Protein AF-A0A9X8VJG4-F1 (afdb_monomer)

Secondary structure (DSSP, 8-state):
--HHHHHHHHHHHHHHHHHHHHHHHHHHHHHTS-HHHHH-SSPPSS-SS---HHHHHHHHHS-HHHHHHHHHHHHHHHHHHHHHHHHHHHHHHHH---TTTT-

pLDDT: mean 91.77, std 6.53, range [59.84, 98.62]

Mean predicted aligned error: 6.77 Å

Solvent-accessible surface area (backbone atoms only — not comparable to full-atom values): 6088 Å² total; per-residue (Å²): 131,59,69,71,60,50,54,52,50,52,52,51,52,50,51,52,50,51,63,64,45,49,62,56,54,52,49,58,41,51,61,25,28,41,77,66,58,68,72,39,87,79,70,65,89,64,54,91,59,75,36,66,62,61,59,58,46,46,63,69,79,39,71,46,69,57,57,51,50,50,53,50,50,53,50,51,54,51,51,52,52,49,50,57,52,50,52,53,50,51,45,45,72,74,72,53,88,60,95,72,76,89,112

Organism: Serratia marcescens (NCBI:txid615)

Radius of gyration: 24.39 Å; Cα contacts (8 Å, |Δi|>4): 36; chains: 1; bounding box: 49×23×61 Å

Sequence (103 aa):
MNASKKTLVYLFMGLAALASVVPFIWMLVTSLKTQAESIQIPLTLLPAHPSLQAYGRVMHEIPFAGFYLNSLLATFFTVSLQMAIATLAAYGFSRLHFRGRDA

Structure (mmCIF, N/CA/C/O backbone):
data_AF-A0A9X8VJG4-F1
#
_entry.id   AF-A0A9X8VJG4-F1
#
loop_
_atom_site.group_PDB
_atom_site.id
_atom_site.type_symbol
_atom_site.label_atom_id
_atom_site.label_alt_id
_atom_site.label_comp_id
_atom_site.label_asym_id
_atom_site.label_entity_id
_atom_site.label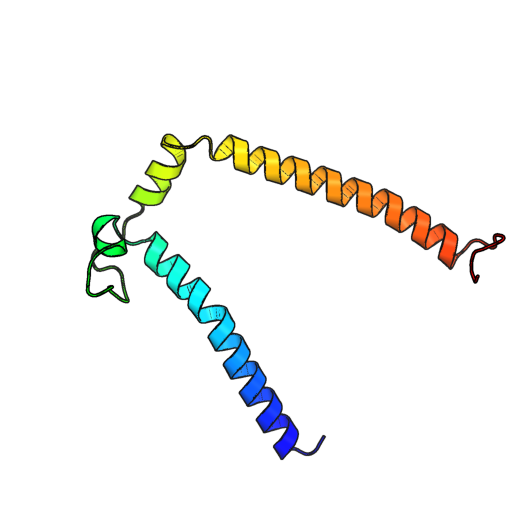_seq_id
_atom_site.pdbx_PDB_ins_code
_atom_site.Cartn_x
_atom_site.Cartn_y
_atom_site.Cartn_z
_atom_site.occupancy
_atom_site.B_iso_or_equiv
_atom_site.auth_seq_id
_atom_site.auth_comp_id
_atom_site.auth_asym_id
_atom_site.auth_atom_id
_atom_site.pdbx_PDB_model_num
ATOM 1 N N . MET A 1 1 ? -20.880 -13.032 -26.336 1.00 59.84 1 MET A N 1
ATOM 2 C CA . MET A 1 1 ? -21.123 -13.610 -24.991 1.00 59.84 1 MET A CA 1
ATOM 3 C C . MET A 1 1 ? -22.606 -13.489 -24.674 1.00 59.84 1 MET A C 1
ATOM 5 O O . MET A 1 1 ? -23.091 -12.366 -24.596 1.00 59.84 1 MET A O 1
ATOM 9 N N . ASN A 1 2 ? -23.326 -14.610 -24.579 1.00 77.38 2 ASN A N 1
ATOM 10 C CA . ASN A 1 2 ? -24.776 -14.625 -24.335 1.00 77.38 2 ASN A CA 1
ATOM 11 C C . ASN A 1 2 ? -25.100 -13.933 -23.000 1.00 77.38 2 ASN A C 1
ATOM 13 O O . ASN A 1 2 ? -24.299 -14.026 -22.067 1.00 77.38 2 ASN A O 1
ATOM 17 N N . ALA A 1 3 ? -26.250 -13.259 -22.902 1.00 77.62 3 ALA A N 1
ATOM 18 C CA . ALA A 1 3 ? -26.635 -12.454 -21.734 1.00 77.62 3 ALA A CA 1
ATOM 19 C C . ALA A 1 3 ? -26.484 -13.218 -20.401 1.00 77.62 3 ALA A C 1
ATOM 21 O O . ALA A 1 3 ? -25.891 -12.697 -19.463 1.00 77.62 3 ALA A O 1
ATOM 22 N N . SER A 1 4 ? -26.862 -14.502 -20.369 1.00 83.06 4 SER A N 1
ATOM 23 C CA . SER A 1 4 ? -26.713 -15.375 -19.193 1.00 83.06 4 SER A CA 1
ATOM 24 C C . SER A 1 4 ? -25.259 -15.585 -18.744 1.00 83.06 4 SER A C 1
ATOM 26 O O . SER A 1 4 ? -24.979 -15.636 -17.550 1.00 83.06 4 SER A O 1
ATOM 28 N N . LYS A 1 5 ? -24.309 -15.670 -19.689 1.00 86.50 5 LYS A N 1
ATOM 29 C CA . LYS A 1 5 ? -22.875 -15.797 -19.375 1.00 86.50 5 LYS A CA 1
ATOM 30 C C . LYS A 1 5 ? -22.315 -14.489 -18.813 1.00 86.50 5 LYS A C 1
ATOM 32 O O . LYS A 1 5 ? -21.493 -14.530 -17.909 1.00 86.50 5 LYS A O 1
ATOM 37 N N . LYS A 1 6 ? -22.782 -13.335 -19.311 1.00 89.19 6 LYS A N 1
ATOM 38 C CA . LYS A 1 6 ? -22.385 -12.019 -18.781 1.00 89.19 6 LYS A CA 1
ATOM 39 C C . LYS A 1 6 ? -22.836 -11.849 -17.331 1.00 89.19 6 LYS A C 1
ATOM 41 O O . LYS A 1 6 ? -22.021 -11.469 -16.501 1.00 89.19 6 LYS A O 1
ATOM 46 N N . THR A 1 7 ? -24.088 -12.185 -17.020 1.00 93.88 7 THR A N 1
ATOM 47 C CA . THR A 1 7 ? -24.616 -12.106 -15.649 1.00 93.88 7 THR A CA 1
ATOM 48 C C . THR A 1 7 ? -23.819 -12.980 -14.684 1.00 93.88 7 THR A C 1
ATOM 50 O O . THR A 1 7 ? -23.444 -12.508 -13.617 1.00 93.88 7 THR A O 1
ATOM 53 N N . LEU A 1 8 ? -23.490 -14.217 -15.076 1.00 95.25 8 LEU A N 1
ATOM 54 C CA . LEU A 1 8 ? -22.673 -15.114 -14.254 1.00 95.25 8 LEU A CA 1
ATOM 55 C C . LEU A 1 8 ? -21.269 -14.541 -13.994 1.00 95.25 8 LEU A C 1
ATOM 57 O O . LEU A 1 8 ? -20.795 -14.565 -12.862 1.00 95.25 8 LEU A O 1
ATOM 61 N N . VAL A 1 9 ? -20.623 -13.994 -15.031 1.00 95.56 9 VAL A N 1
ATOM 62 C CA . VAL A 1 9 ? -19.299 -13.362 -14.910 1.00 95.56 9 VAL A CA 1
ATOM 63 C C . VAL A 1 9 ? -19.354 -12.161 -13.968 1.00 95.56 9 VAL A C 1
ATOM 65 O O . VAL A 1 9 ? -18.524 -12.069 -13.071 1.00 95.56 9 VAL A O 1
ATOM 68 N N . TYR A 1 10 ? -20.343 -11.274 -14.109 1.00 96.06 10 TYR A N 1
ATOM 69 C CA . TYR A 1 10 ? -20.478 -10.121 -13.215 1.00 96.06 10 TYR A CA 1
ATOM 70 C C . TYR A 1 10 ? -20.778 -10.524 -11.772 1.00 96.06 10 TYR A C 1
ATOM 72 O O . TYR A 1 10 ? -20.220 -9.925 -10.857 1.00 96.06 10 TYR A O 1
ATOM 80 N N . LEU A 1 11 ? -21.602 -11.553 -11.556 1.00 97.12 11 LEU A N 1
ATOM 81 C CA . LEU A 1 11 ? -21.875 -12.070 -10.216 1.00 97.12 11 LEU A CA 1
ATOM 82 C C . LEU A 1 11 ? -20.594 -12.612 -9.566 1.00 97.12 11 LEU A C 1
ATOM 84 O O . LEU A 1 11 ? -20.286 -12.274 -8.427 1.00 97.12 11 LEU A O 1
ATOM 88 N N . PHE A 1 12 ? -19.816 -13.401 -10.314 1.00 97.50 12 PHE A N 1
ATOM 89 C CA . PHE A 1 12 ? -18.534 -13.924 -9.850 1.00 97.50 12 PHE A CA 1
ATOM 90 C C . PHE A 1 12 ? -17.529 -12.804 -9.552 1.00 97.50 12 PHE A C 1
ATOM 92 O O . PHE A 1 12 ? -16.930 -12.798 -8.481 1.00 97.50 12 PHE A O 1
ATOM 99 N N . MET A 1 13 ? -17.377 -11.827 -10.453 1.00 97.12 13 MET A N 1
ATOM 100 C CA . MET A 1 13 ? -16.498 -10.672 -10.234 1.00 97.12 13 MET A CA 1
ATOM 101 C C . MET A 1 13 ? -16.939 -9.844 -9.022 1.00 97.12 13 MET A C 1
ATOM 103 O O . MET A 1 13 ? -16.091 -9.403 -8.253 1.00 97.12 13 MET A O 1
ATOM 107 N N . GLY A 1 14 ? -18.249 -9.672 -8.817 1.00 97.25 14 GLY A N 1
ATOM 108 C CA . GLY A 1 14 ? -18.801 -8.986 -7.650 1.00 97.25 14 GLY A CA 1
ATOM 109 C C . GLY A 1 14 ? -18.488 -9.713 -6.343 1.00 97.25 14 GLY A C 1
ATOM 110 O O . GLY A 1 14 ? -18.013 -9.092 -5.396 1.00 97.25 14 GLY A O 1
ATOM 111 N N . LEU A 1 15 ? -18.680 -11.034 -6.301 1.00 97.62 15 LEU A N 1
ATOM 112 C CA . LEU A 1 15 ? -18.328 -11.853 -5.136 1.00 97.62 15 LEU A CA 1
ATOM 113 C C . LEU A 1 15 ? -16.821 -11.846 -4.861 1.00 97.62 15 LEU A C 1
ATOM 115 O O . LEU A 1 15 ? -16.418 -11.687 -3.712 1.00 97.62 15 LEU A O 1
ATOM 119 N N . ALA A 1 16 ? -15.994 -11.969 -5.902 1.00 96.94 16 ALA A N 1
ATOM 120 C CA . ALA A 1 16 ? -14.542 -11.895 -5.777 1.00 96.94 16 ALA A CA 1
ATOM 121 C C . ALA A 1 16 ? -14.099 -10.531 -5.228 1.00 96.94 16 ALA A C 1
ATOM 123 O O . ALA A 1 16 ? -13.307 -10.480 -4.291 1.00 96.94 16 ALA A O 1
ATOM 124 N N . ALA A 1 17 ? -14.667 -9.435 -5.742 1.00 96.69 17 ALA A N 1
ATOM 125 C CA . ALA A 1 17 ? -14.391 -8.090 -5.250 1.00 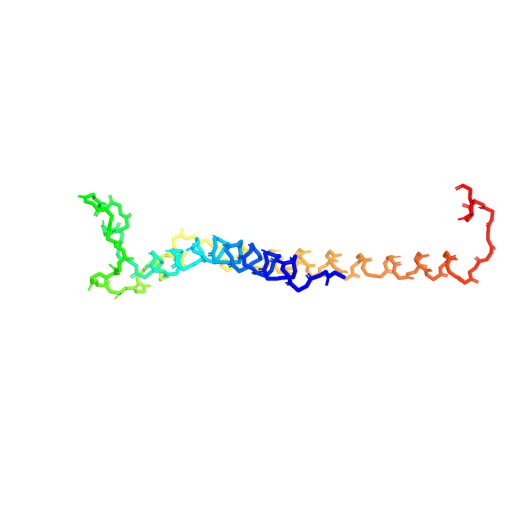96.69 17 ALA A CA 1
ATOM 126 C C . ALA A 1 17 ? -14.797 -7.922 -3.778 1.00 96.69 17 ALA A C 1
ATOM 128 O O . ALA A 1 17 ? -14.001 -7.429 -2.981 1.00 96.69 17 ALA A O 1
ATOM 129 N N . LEU A 1 18 ? -15.994 -8.378 -3.390 1.00 96.69 18 LEU A N 1
ATOM 130 C CA . LEU A 1 18 ? -16.439 -8.339 -1.993 1.00 96.69 18 LEU A CA 1
ATOM 131 C C . LEU A 1 18 ? -15.498 -9.139 -1.088 1.00 96.69 18 LEU A C 1
ATOM 133 O O . LEU A 1 18 ? -15.044 -8.618 -0.072 1.00 96.69 18 LEU A O 1
ATOM 137 N N . ALA A 1 19 ? -15.145 -10.362 -1.485 1.00 96.75 19 ALA A N 1
ATOM 138 C CA . ALA A 1 19 ? -14.211 -11.202 -0.742 1.00 96.75 19 ALA A CA 1
ATOM 139 C C . ALA A 1 19 ? -12.828 -10.545 -0.595 1.00 96.75 19 ALA A C 1
ATOM 141 O O . ALA A 1 19 ? -12.220 -10.639 0.468 1.00 96.75 19 ALA A O 1
ATOM 142 N N . SER A 1 20 ? -12.349 -9.837 -1.624 1.00 96.12 20 SER A N 1
ATOM 143 C CA . SER A 1 20 ? -11.093 -9.082 -1.561 1.00 96.12 20 SER A CA 1
ATOM 144 C C . SER A 1 20 ? -11.161 -7.870 -0.630 1.00 96.12 20 SER A C 1
ATOM 146 O O . SER A 1 20 ? -10.153 -7.545 -0.014 1.00 96.12 20 SER A O 1
ATOM 148 N N . VAL A 1 21 ? -12.315 -7.204 -0.500 1.00 96.75 21 VAL A N 1
ATOM 149 C CA . VAL A 1 21 ? -12.474 -5.983 0.317 1.00 96.75 21 VAL A CA 1
ATOM 150 C C . VAL A 1 21 ? -12.668 -6.289 1.806 1.00 96.75 21 VAL A C 1
ATOM 152 O O . VAL A 1 21 ? -12.195 -5.533 2.655 1.00 96.75 21 VAL A O 1
ATOM 155 N N . VAL A 1 22 ? -13.315 -7.408 2.143 1.00 95.19 22 VAL A N 1
ATOM 156 C CA . VAL A 1 22 ? -13.575 -7.839 3.531 1.00 95.19 22 VAL A CA 1
ATOM 157 C C . VAL A 1 22 ? -12.342 -7.758 4.454 1.00 95.19 22 VAL A C 1
ATOM 159 O O . VAL A 1 22 ? -12.469 -7.144 5.516 1.00 95.19 22 VAL A O 1
ATOM 162 N N . PRO A 1 23 ? -11.150 -8.292 4.107 1.00 94.44 23 PRO A N 1
ATOM 163 C CA . PRO A 1 23 ? -9.983 -8.198 4.991 1.00 94.44 23 PRO A CA 1
ATOM 164 C C . PRO A 1 23 ? -9.516 -6.754 5.227 1.00 94.44 23 PRO A C 1
ATOM 166 O O . PRO A 1 23 ? -9.039 -6.445 6.317 1.00 94.44 23 PRO A O 1
ATOM 169 N N . PHE A 1 24 ? -9.697 -5.845 4.263 1.00 95.12 24 PHE A N 1
ATOM 170 C CA . PHE A 1 24 ? -9.359 -4.429 4.447 1.00 95.12 24 PHE A CA 1
ATOM 171 C C . PHE A 1 24 ? -10.333 -3.729 5.394 1.00 95.12 24 PHE A C 1
ATOM 173 O O . PHE A 1 24 ? -9.902 -2.959 6.250 1.00 95.12 24 PHE A O 1
ATOM 180 N N . ILE A 1 25 ? -11.632 -4.036 5.294 1.00 94.06 25 ILE A N 1
ATOM 181 C CA . ILE A 1 25 ? -12.632 -3.544 6.254 1.00 94.06 25 ILE A CA 1
ATOM 182 C C . ILE A 1 25 ? -12.279 -4.040 7.659 1.00 94.06 25 ILE A C 1
ATOM 184 O O . ILE A 1 25 ? -12.255 -3.253 8.604 1.00 94.06 25 ILE A O 1
ATOM 188 N N . TRP A 1 26 ? -11.942 -5.325 7.792 1.00 92.75 26 TRP A N 1
ATOM 189 C CA . TRP A 1 26 ? -11.521 -5.900 9.067 1.00 92.75 26 TRP A CA 1
ATOM 190 C C . TRP A 1 26 ? -10.273 -5.213 9.635 1.00 92.75 26 TRP A C 1
ATOM 192 O O . TRP A 1 26 ? -10.225 -4.923 10.832 1.00 92.75 26 TRP A O 1
ATOM 202 N N . MET A 1 27 ? -9.285 -4.915 8.786 1.00 93.31 27 MET A N 1
ATOM 203 C CA . MET A 1 27 ? -8.062 -4.212 9.176 1.00 93.31 27 MET A CA 1
ATOM 204 C C . MET A 1 27 ? -8.360 -2.804 9.710 1.00 93.31 27 MET A C 1
ATOM 206 O O . MET A 1 27 ? -7.853 -2.450 10.771 1.00 93.31 27 MET A O 1
ATOM 210 N N . LEU A 1 28 ? -9.218 -2.037 9.029 1.00 93.31 28 LEU A N 1
ATOM 211 C CA . LEU A 1 28 ? -9.617 -0.687 9.453 1.00 93.31 28 LEU A CA 1
ATOM 212 C C . LEU A 1 28 ? -10.410 -0.691 10.760 1.00 93.31 28 LEU A C 1
ATOM 214 O O . LEU A 1 28 ? -10.192 0.139 11.636 1.00 93.31 28 LEU A O 1
ATOM 218 N N . VAL A 1 29 ? -11.335 -1.637 10.912 1.00 92.94 29 VAL A N 1
ATOM 219 C CA . VAL A 1 29 ? -12.102 -1.767 12.152 1.00 92.94 29 VAL A CA 1
ATOM 220 C C . VAL A 1 29 ? -11.184 -2.162 13.308 1.00 92.94 29 VAL A C 1
ATOM 222 O O . VAL A 1 29 ? -11.276 -1.599 14.396 1.00 92.94 29 VAL A O 1
ATOM 225 N N . THR A 1 30 ? -10.272 -3.104 13.076 1.00 91.81 30 THR A N 1
ATOM 226 C CA . THR A 1 30 ? -9.348 -3.591 14.105 1.00 91.81 30 THR A CA 1
ATOM 227 C C . THR A 1 30 ? -8.310 -2.542 14.491 1.00 91.81 30 THR A C 1
ATOM 229 O O . THR A 1 30 ? -7.959 -2.462 15.664 1.00 91.81 30 THR A O 1
ATOM 232 N N . SER A 1 31 ? -7.869 -1.685 13.564 1.00 93.19 31 SER A N 1
ATOM 233 C CA . SER A 1 31 ? -6.925 -0.604 13.878 1.00 93.19 31 SER A CA 1
ATOM 234 C C . SER A 1 31 ? -7.509 0.471 14.802 1.00 93.19 31 SER A C 1
ATOM 236 O O . SER A 1 31 ? -6.747 1.210 15.419 1.00 93.19 31 SER A O 1
ATOM 238 N N . LEU A 1 32 ? -8.840 0.545 14.915 1.00 93.12 32 LEU A N 1
ATOM 239 C CA . LEU A 1 32 ? -9.555 1.439 15.831 1.00 93.12 32 LEU A CA 1
ATOM 240 C C . LEU A 1 32 ? -9.927 0.779 17.167 1.00 93.12 32 LEU A C 1
ATOM 242 O O . LEU A 1 32 ? -10.438 1.464 18.053 1.00 93.12 32 LEU A O 1
ATOM 246 N N . LYS A 1 33 ? -9.713 -0.530 17.330 1.00 91.81 33 LYS A N 1
ATOM 247 C CA . LYS A 1 33 ? -9.981 -1.230 18.593 1.00 91.81 33 LYS A CA 1
ATOM 248 C C . LYS A 1 33 ? -8.895 -0.929 19.620 1.00 91.81 33 LYS A C 1
ATOM 250 O O . LYS A 1 33 ? -7.727 -0.721 19.288 1.00 91.81 33 LYS A O 1
ATOM 255 N N . THR A 1 34 ? -9.260 -0.991 20.895 1.00 90.75 34 THR A N 1
ATOM 256 C CA . THR A 1 34 ? -8.262 -1.057 21.967 1.00 90.75 34 THR A CA 1
ATOM 257 C C . THR A 1 34 ? -7.492 -2.383 21.919 1.00 90.75 34 THR A C 1
ATOM 259 O O . THR A 1 34 ? -7.960 -3.382 21.367 1.00 90.75 34 THR A O 1
ATOM 262 N N . GLN A 1 35 ? -6.302 -2.427 22.530 1.00 86.75 35 GLN A N 1
ATOM 263 C CA . GLN A 1 35 ? -5.490 -3.652 22.565 1.00 86.75 35 GLN A CA 1
ATOM 264 C C . GLN A 1 35 ? -6.248 -4.832 23.193 1.00 86.75 35 GLN A C 1
ATOM 266 O O . GLN A 1 35 ? -6.134 -5.950 22.693 1.00 86.75 35 GLN A O 1
ATOM 271 N N . ALA A 1 36 ? -7.024 -4.576 24.252 1.00 87.38 36 ALA A N 1
ATOM 272 C CA . ALA A 1 36 ? -7.842 -5.583 24.922 1.00 87.38 36 ALA A CA 1
ATOM 273 C C . ALA A 1 36 ? -8.967 -6.095 24.009 1.00 87.38 36 ALA A C 1
ATOM 275 O O . ALA A 1 36 ? -9.148 -7.302 23.880 1.00 87.38 36 ALA A O 1
ATOM 276 N N . GLU A 1 37 ? -9.666 -5.200 23.300 1.00 86.94 37 GLU A N 1
ATOM 277 C CA . GLU A 1 37 ? -10.735 -5.586 22.370 1.00 86.94 37 GLU A CA 1
ATOM 278 C C . GLU A 1 37 ? -10.234 -6.342 21.132 1.00 86.94 37 GLU A C 1
ATOM 280 O O . GLU A 1 37 ? -10.991 -7.095 20.520 1.00 86.94 37 GLU A O 1
ATOM 285 N N . SER A 1 38 ? -8.977 -6.133 20.736 1.00 86.31 38 SER A N 1
ATOM 286 C CA . SER A 1 38 ? -8.369 -6.807 19.582 1.00 86.31 38 SER A CA 1
ATOM 287 C C . SER A 1 38 ? -8.059 -8.287 19.854 1.00 86.31 38 SER A C 1
ATOM 289 O O . SER A 1 38 ? -8.072 -9.096 18.929 1.00 86.31 38 SER A O 1
ATOM 291 N N . ILE A 1 39 ? -7.824 -8.653 21.121 1.00 89.75 39 ILE A N 1
ATOM 292 C CA . ILE A 1 39 ? -7.423 -10.013 21.534 1.00 89.75 39 ILE A CA 1
ATOM 293 C C . ILE A 1 39 ? -8.484 -10.752 22.363 1.00 89.75 39 ILE A C 1
ATOM 295 O O . ILE A 1 39 ? -8.266 -11.899 22.751 1.00 89.75 39 ILE A O 1
ATOM 299 N N . GLN A 1 40 ? -9.613 -10.109 22.671 1.00 89.25 40 GLN A N 1
ATOM 300 C CA . GLN A 1 40 ? -10.684 -10.720 23.461 1.00 89.25 40 GLN A CA 1
ATOM 301 C C . GLN A 1 40 ? -11.408 -11.842 22.702 1.00 89.25 40 GLN A C 1
ATOM 303 O O . GLN A 1 40 ? -11.497 -11.838 21.472 1.00 89.25 40 GLN A O 1
ATOM 308 N N . ILE A 1 41 ? -11.987 -12.779 23.456 1.00 85.00 41 ILE A N 1
ATOM 309 C CA . ILE A 1 41 ? -12.825 -13.866 22.940 1.00 85.00 41 ILE A CA 1
ATOM 310 C C . ILE A 1 41 ? -14.208 -13.732 23.599 1.00 85.00 41 ILE A C 1
ATOM 312 O O . ILE A 1 41 ? -14.275 -13.777 24.827 1.00 85.00 41 ILE A O 1
ATOM 316 N N . PRO A 1 42 ? -15.312 -13.592 22.839 1.00 83.69 42 PRO A N 1
ATOM 317 C CA . PRO A 1 42 ? -15.409 -13.587 21.374 1.00 83.69 42 PRO A CA 1
ATOM 318 C C . PRO A 1 42 ? -14.892 -12.287 20.731 1.00 83.69 42 PRO A C 1
ATOM 320 O O . PRO A 1 42 ? -15.011 -11.208 21.308 1.00 83.69 42 PRO A O 1
ATOM 323 N N . LEU A 1 43 ? -14.365 -12.380 19.504 1.00 81.19 43 LEU A N 1
ATOM 324 C CA . LEU A 1 43 ? -13.932 -11.206 18.738 1.00 81.19 43 LEU A CA 1
ATOM 325 C C . LEU A 1 43 ? -15.131 -10.304 18.423 1.00 81.19 43 LEU A C 1
ATOM 327 O O . LEU A 1 43 ? -16.118 -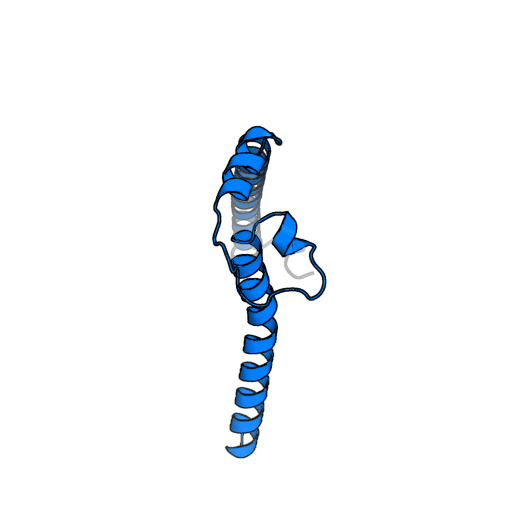10.745 17.832 1.00 81.19 43 LEU A O 1
ATOM 331 N N . THR A 1 44 ? -15.034 -9.021 18.764 1.00 83.06 44 THR A N 1
ATOM 332 C CA . THR A 1 44 ? -16.064 -8.036 18.415 1.00 83.06 44 THR A CA 1
ATOM 333 C C . THR A 1 44 ? -15.966 -7.657 16.939 1.00 83.06 44 THR A C 1
ATOM 335 O O . THR A 1 44 ? -14.877 -7.417 16.418 1.00 83.06 44 THR A O 1
ATOM 338 N N . LEU A 1 45 ? -17.098 -7.594 16.232 1.00 83.81 45 LEU A N 1
ATOM 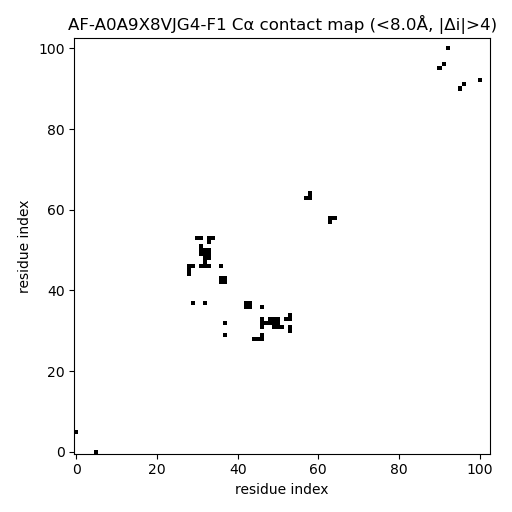339 C CA . LEU A 1 45 ? -17.113 -7.186 14.819 1.00 83.81 45 LEU A CA 1
ATOM 340 C C . LEU A 1 45 ? -16.881 -5.682 14.646 1.00 83.81 45 LEU A C 1
ATOM 342 O O . LEU A 1 45 ? -16.250 -5.278 13.679 1.00 83.81 45 LEU A O 1
ATOM 346 N N . LEU A 1 46 ? -17.368 -4.871 15.588 1.00 87.38 46 LEU A N 1
ATOM 347 C CA . LEU A 1 46 ? -17.231 -3.415 15.622 1.00 87.38 46 LEU A CA 1
ATOM 348 C C . LEU A 1 46 ? -16.565 -2.990 16.941 1.00 87.38 46 LEU A C 1
ATOM 350 O O . LEU A 1 46 ? -16.717 -3.694 17.943 1.00 87.38 46 LEU A O 1
ATOM 354 N N . PRO A 1 47 ? -15.813 -1.876 16.960 1.00 85.44 47 PRO A N 1
ATOM 355 C CA . PRO A 1 47 ? -15.175 -1.397 18.179 1.00 85.44 47 PRO A CA 1
ATOM 356 C C . PRO A 1 47 ? -16.250 -0.844 19.121 1.00 85.44 47 PRO A C 1
ATOM 358 O O . PRO A 1 47 ? -17.055 -0.011 18.703 1.00 85.44 47 PRO A O 1
ATOM 361 N N . ALA A 1 48 ? -16.274 -1.288 20.381 1.00 87.19 48 ALA A N 1
ATOM 362 C CA . ALA A 1 48 ? -17.165 -0.695 21.379 1.00 87.19 48 ALA A CA 1
ATOM 363 C C . ALA A 1 48 ? -16.616 0.666 21.830 1.00 87.19 48 ALA A C 1
ATOM 365 O O . ALA A 1 48 ? -17.377 1.610 22.045 1.00 87.19 48 ALA A O 1
ATOM 366 N N . HIS A 1 49 ? -15.285 0.781 21.887 1.00 87.19 49 HIS A N 1
ATOM 367 C CA . HIS A 1 49 ? -14.579 2.016 22.215 1.00 87.19 49 HIS A CA 1
ATOM 368 C C . HIS A 1 49 ? -13.531 2.360 21.143 1.00 87.19 49 HIS A C 1
ATOM 370 O O . HIS A 1 49 ? -12.363 1.988 21.282 1.00 87.19 49 HIS A O 1
ATOM 376 N N . PRO A 1 50 ? -13.916 3.083 20.071 1.00 89.62 50 PRO A N 1
ATOM 377 C CA . PRO A 1 50 ? -12.971 3.546 19.059 1.00 89.62 50 PRO A CA 1
ATOM 378 C C . PRO A 1 50 ? -11.824 4.345 19.692 1.00 89.62 50 PRO A C 1
ATOM 380 O O . PRO A 1 50 ? -12.056 5.300 20.435 1.00 89.62 50 PRO A O 1
ATOM 383 N N . SER A 1 51 ? -10.583 3.966 19.392 1.00 91.75 51 SER A N 1
ATOM 384 C CA . SER A 1 51 ? -9.381 4.559 19.975 1.00 91.75 51 SER A CA 1
ATOM 385 C C . SER A 1 51 ? -8.282 4.743 18.935 1.00 91.75 51 SER A C 1
ATOM 387 O O . SER A 1 51 ? -8.056 3.889 18.082 1.00 91.75 51 SER A O 1
ATOM 389 N N . LEU A 1 52 ? -7.550 5.854 19.045 1.00 92.81 52 LEU A N 1
ATOM 390 C CA . LEU A 1 52 ? -6.359 6.136 18.236 1.00 92.81 52 LEU A CA 1
ATOM 391 C C . LEU A 1 52 ? -5.047 5.882 18.994 1.00 92.81 52 LEU A C 1
ATOM 393 O O . LEU A 1 52 ? -3.964 6.159 18.478 1.00 92.81 52 LEU A O 1
ATOM 397 N N . GLN A 1 53 ? -5.117 5.339 20.213 1.00 92.25 53 GLN A N 1
ATOM 398 C CA . GLN A 1 53 ? -3.934 5.109 21.048 1.00 92.25 53 GLN A CA 1
ATOM 399 C C . GLN A 1 53 ? -2.917 4.173 20.386 1.00 92.25 53 GLN A C 1
ATOM 401 O O . GLN A 1 53 ? -1.717 4.379 20.545 1.00 92.25 53 GLN A O 1
ATOM 406 N N . ALA A 1 54 ? -3.379 3.187 19.609 1.00 91.12 54 ALA A N 1
ATOM 407 C CA . ALA A 1 54 ? -2.503 2.281 18.870 1.00 91.12 54 ALA A CA 1
ATOM 408 C C . ALA A 1 54 ? -1.582 3.035 17.893 1.00 91.12 54 ALA A C 1
ATOM 410 O O . ALA A 1 54 ? -0.390 2.748 17.832 1.00 91.12 54 ALA A O 1
ATOM 411 N N . TYR A 1 55 ? -2.097 4.054 17.195 1.00 92.00 55 TYR A N 1
ATOM 412 C CA . TYR A 1 55 ? -1.295 4.883 16.290 1.00 92.00 55 TYR A CA 1
ATOM 413 C C . TYR A 1 55 ? -0.234 5.678 17.050 1.00 92.00 55 TYR A C 1
ATOM 415 O O . TYR A 1 55 ? 0.933 5.664 16.667 1.00 92.00 55 TYR A O 1
ATOM 423 N N . GLY A 1 56 ? -0.616 6.324 18.158 1.00 91.38 56 GLY A N 1
ATOM 424 C CA . GLY A 1 56 ? 0.328 7.052 19.010 1.00 91.38 56 GLY A CA 1
ATOM 425 C C . GLY A 1 56 ? 1.428 6.142 19.558 1.00 91.38 56 GLY A C 1
ATOM 426 O O . GLY A 1 56 ? 2.602 6.507 19.518 1.00 91.38 56 GLY A O 1
ATOM 427 N N . ARG A 1 57 ? 1.060 4.932 19.991 1.00 91.44 57 ARG A N 1
ATOM 428 C CA . ARG A 1 57 ? 1.989 3.912 20.484 1.00 91.44 57 ARG A CA 1
ATOM 429 C C . ARG A 1 57 ? 3.002 3.500 19.419 1.00 91.44 57 ARG A C 1
ATOM 431 O O . ARG A 1 57 ? 4.196 3.557 19.680 1.00 91.44 57 ARG A O 1
ATOM 438 N N . VAL A 1 58 ? 2.548 3.167 18.210 1.00 90.94 58 VAL A N 1
ATOM 439 C CA . VAL A 1 58 ? 3.429 2.777 17.094 1.00 90.94 58 VAL A CA 1
ATOM 440 C C . VAL A 1 58 ? 4.439 3.877 16.758 1.00 90.94 58 VAL A C 1
ATOM 442 O O . VAL A 1 58 ? 5.600 3.579 16.508 1.00 90.94 58 VAL A O 1
ATOM 445 N N . MET A 1 59 ? 4.034 5.147 16.797 1.00 89.44 59 MET A N 1
ATOM 446 C CA . MET A 1 59 ? 4.952 6.260 16.519 1.00 89.44 59 MET A CA 1
ATOM 447 C C . MET A 1 59 ? 6.053 6.429 17.579 1.00 89.44 59 MET A C 1
ATOM 449 O O . MET A 1 59 ? 7.092 7.001 17.262 1.00 89.44 59 MET A O 1
ATOM 453 N N . HIS A 1 60 ? 5.834 5.958 18.813 1.00 91.38 60 HIS A N 1
ATOM 454 C CA . HIS A 1 60 ? 6.788 6.091 19.922 1.00 91.38 60 HIS A CA 1
ATOM 455 C C . HIS A 1 60 ? 7.600 4.816 20.189 1.00 91.38 60 HIS A C 1
ATOM 457 O O . HIS A 1 60 ? 8.767 4.909 20.554 1.00 91.38 60 HIS A O 1
ATOM 463 N N . GLU A 1 61 ? 7.000 3.631 20.040 1.00 91.88 61 GLU A N 1
ATOM 464 C CA . GLU A 1 61 ? 7.630 2.350 20.395 1.00 91.88 61 GLU A CA 1
ATOM 465 C C . GLU A 1 61 ? 8.543 1.797 19.297 1.00 91.88 61 GLU A C 1
ATOM 467 O O . GLU A 1 61 ? 9.456 1.025 19.587 1.00 91.88 61 GLU A O 1
ATOM 472 N N . ILE A 1 62 ? 8.325 2.191 18.040 1.00 91.69 62 ILE A N 1
ATOM 473 C CA . ILE A 1 62 ? 9.180 1.796 16.920 1.00 91.69 62 ILE A CA 1
ATOM 474 C C . ILE A 1 62 ? 9.659 3.026 16.142 1.00 91.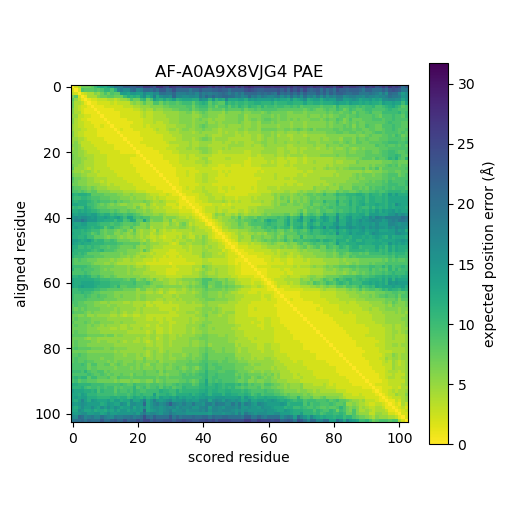69 62 ILE A C 1
ATOM 476 O O . ILE A 1 62 ? 8.954 4.036 16.093 1.00 91.69 62 ILE A O 1
ATOM 480 N N . PRO A 1 63 ? 10.827 2.961 15.471 1.00 93.00 63 PRO A N 1
ATOM 481 C CA . PRO A 1 63 ? 11.324 4.040 14.617 1.00 93.00 63 PRO A CA 1
ATOM 482 C C . PRO A 1 63 ? 10.540 4.107 13.291 1.00 93.00 63 PRO A C 1
ATOM 484 O O . PRO A 1 63 ? 11.101 3.970 12.202 1.00 93.00 63 PRO A O 1
ATOM 487 N N . PHE A 1 64 ? 9.223 4.317 13.376 1.00 93.81 64 PHE A N 1
ATOM 488 C CA . PHE A 1 64 ? 8.288 4.263 12.251 1.00 93.81 64 PHE A CA 1
ATOM 489 C C . PHE A 1 64 ? 8.691 5.215 11.121 1.00 93.81 64 PHE A C 1
ATOM 491 O O . PHE A 1 64 ? 8.740 4.809 9.961 1.00 93.81 64 PHE A O 1
ATOM 498 N N . ALA A 1 65 ? 9.051 6.459 11.455 1.00 92.75 65 ALA A N 1
ATOM 499 C CA . ALA A 1 65 ? 9.492 7.450 10.474 1.00 92.75 65 ALA A CA 1
ATOM 500 C C . ALA A 1 65 ? 10.741 6.991 9.698 1.00 92.75 65 ALA A C 1
ATOM 502 O O . ALA A 1 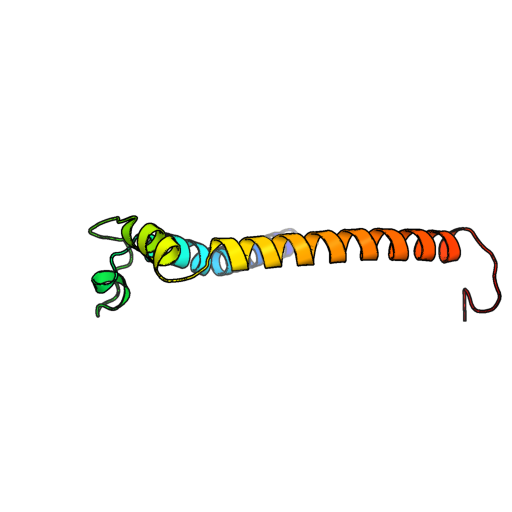65 ? 10.837 7.230 8.496 1.00 92.75 65 ALA A O 1
ATOM 503 N N . GLY A 1 66 ? 11.662 6.283 10.360 1.00 94.94 66 GLY A N 1
ATOM 504 C CA . GLY A 1 66 ? 12.850 5.715 9.723 1.00 94.94 66 GLY A CA 1
ATOM 505 C C . GLY A 1 66 ? 12.499 4.612 8.725 1.00 94.94 66 GLY A C 1
ATOM 506 O O . GLY A 1 66 ? 12.970 4.638 7.589 1.00 94.94 66 GLY A O 1
ATOM 507 N N . PHE A 1 67 ? 11.618 3.680 9.103 1.00 95.19 67 PHE A N 1
ATOM 508 C CA . PHE A 1 67 ? 11.142 2.632 8.191 1.00 95.19 67 PHE A CA 1
ATOM 509 C C . PHE A 1 67 ? 10.361 3.199 7.003 1.00 95.19 67 PHE A C 1
ATOM 511 O O . PHE A 1 67 ? 10.550 2.755 5.865 1.00 95.19 67 PHE A O 1
ATOM 518 N N . TYR A 1 68 ? 9.521 4.202 7.255 1.00 95.94 68 TYR A N 1
ATOM 519 C CA . TYR A 1 68 ? 8.746 4.870 6.218 1.00 95.94 68 TYR A CA 1
ATOM 520 C C . TYR A 1 68 ? 9.656 5.603 5.227 1.00 95.94 68 TYR A C 1
ATOM 522 O O . TYR A 1 68 ? 9.529 5.416 4.018 1.00 95.94 68 TYR A O 1
ATOM 530 N N . LEU A 1 69 ? 10.631 6.372 5.727 1.00 97.62 69 LEU A N 1
ATOM 531 C CA . LEU A 1 69 ? 11.582 7.095 4.885 1.00 97.62 69 LEU A CA 1
ATOM 532 C C . LEU A 1 69 ? 12.473 6.146 4.080 1.00 97.62 69 LEU A C 1
ATOM 534 O O . LEU A 1 69 ? 12.670 6.371 2.890 1.00 97.62 69 LEU A O 1
ATOM 538 N N . ASN A 1 70 ? 12.965 5.066 4.693 1.00 97.88 70 ASN A N 1
ATOM 539 C CA . ASN A 1 70 ? 13.750 4.058 3.983 1.00 97.88 70 ASN A CA 1
ATOM 540 C C . ASN A 1 70 ? 12.950 3.451 2.819 1.00 97.88 70 ASN A C 1
ATOM 542 O O . ASN A 1 70 ? 13.432 3.399 1.692 1.00 97.88 70 ASN A O 1
ATOM 546 N N . SER A 1 71 ? 11.693 3.075 3.065 1.00 97.94 71 SER A N 1
ATOM 547 C CA . SER A 1 71 ? 10.816 2.513 2.029 1.00 97.94 71 SER A CA 1
ATOM 548 C C . SER A 1 71 ? 10.532 3.514 0.906 1.00 97.94 71 SER A C 1
ATOM 550 O O . SER A 1 71 ? 10.540 3.146 -0.271 1.00 97.94 71 SER A O 1
ATOM 552 N N . LEU A 1 72 ? 10.318 4.786 1.255 1.00 98.38 72 LEU A N 1
ATOM 553 C CA . LEU A 1 72 ? 10.078 5.860 0.29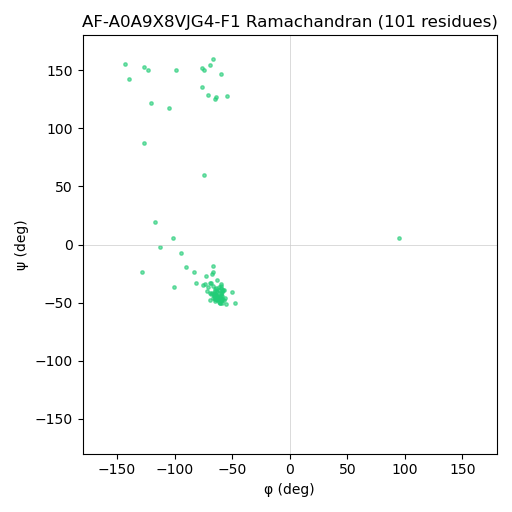6 1.00 98.38 72 LEU A CA 1
ATOM 554 C C . LEU A 1 72 ? 11.305 6.103 -0.586 1.00 98.38 72 LEU A C 1
ATOM 556 O O . LEU A 1 72 ? 11.174 6.132 -1.808 1.00 98.38 72 LEU A O 1
ATOM 560 N N . LEU A 1 73 ? 12.492 6.222 0.013 1.00 98.50 73 LEU A N 1
ATOM 561 C CA . LEU A 1 73 ? 13.743 6.405 -0.724 1.00 98.50 73 LEU A CA 1
ATOM 562 C C . LEU A 1 73 ? 14.044 5.190 -1.605 1.00 98.50 73 LEU A C 1
ATOM 564 O O . LEU A 1 73 ? 14.301 5.351 -2.797 1.00 98.50 73 LEU A O 1
ATOM 568 N N . ALA A 1 74 ? 13.948 3.978 -1.054 1.00 98.44 74 ALA A N 1
ATOM 569 C CA . ALA A 1 74 ? 14.177 2.745 -1.798 1.00 98.44 74 ALA A CA 1
ATOM 570 C C . ALA A 1 74 ? 13.244 2.641 -3.014 1.00 98.44 74 ALA A C 1
ATOM 572 O O . ALA A 1 74 ? 13.708 2.394 -4.128 1.00 98.44 74 ALA A O 1
ATOM 573 N N . THR A 1 75 ? 11.946 2.898 -2.829 1.00 98.44 75 THR A N 1
ATOM 574 C CA . THR A 1 75 ? 10.964 2.874 -3.924 1.00 98.44 75 THR A CA 1
ATOM 575 C C . THR A 1 75 ? 11.257 3.961 -4.954 1.00 98.44 75 THR A C 1
ATOM 577 O O . THR A 1 75 ? 11.282 3.676 -6.149 1.00 98.44 75 THR A O 1
ATOM 580 N N . PHE A 1 76 ? 11.535 5.191 -4.513 1.00 98.56 76 PHE A N 1
ATOM 581 C CA . PHE A 1 76 ? 11.817 6.317 -5.401 1.00 98.56 76 PHE A CA 1
ATOM 582 C C . PHE A 1 76 ? 13.020 6.050 -6.311 1.00 98.56 76 PHE A C 1
ATOM 584 O O . PHE A 1 76 ? 12.914 6.194 -7.532 1.00 98.56 76 PHE A O 1
ATOM 591 N N . PHE A 1 77 ? 14.149 5.620 -5.741 1.00 98.62 77 PHE A N 1
ATOM 592 C CA . PHE A 1 77 ? 15.351 5.330 -6.522 1.00 98.62 77 PHE A CA 1
ATOM 593 C C . PHE A 1 77 ? 15.167 4.113 -7.425 1.00 98.62 77 PHE A C 1
ATOM 595 O O . PHE A 1 77 ? 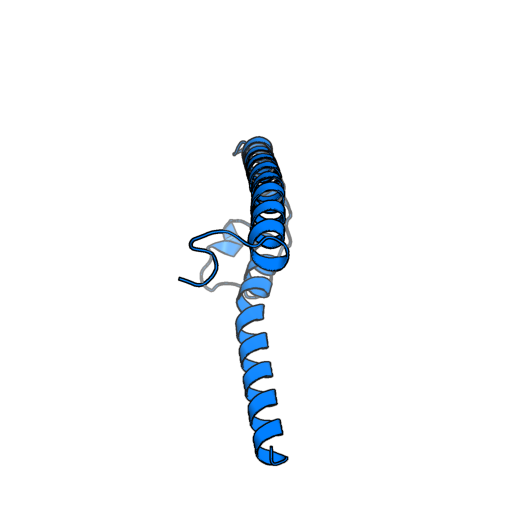15.556 4.169 -8.592 1.00 98.62 77 PHE A O 1
ATOM 602 N N . THR A 1 78 ? 14.526 3.050 -6.927 1.00 98.44 78 THR A N 1
ATOM 603 C CA . THR A 1 78 ? 14.266 1.840 -7.720 1.00 98.44 78 THR A CA 1
ATOM 604 C C . THR A 1 78 ? 13.412 2.162 -8.940 1.00 98.44 78 THR A C 1
ATOM 606 O O . THR A 1 78 ? 13.801 1.842 -10.059 1.00 98.44 78 THR A O 1
ATOM 609 N N . VAL A 1 79 ? 12.286 2.856 -8.751 1.00 98.50 79 VAL A N 1
ATOM 610 C CA . VAL A 1 79 ? 11.379 3.214 -9.849 1.00 98.50 79 VAL A CA 1
ATOM 611 C C . VAL A 1 79 ? 12.058 4.166 -10.828 1.00 98.50 79 VAL A C 1
ATOM 613 O O . VAL A 1 79 ? 11.993 3.938 -12.033 1.00 98.50 79 VAL A O 1
ATOM 616 N N . SER A 1 80 ? 12.750 5.198 -10.338 1.00 98.50 80 SER A N 1
ATOM 617 C CA . SER A 1 80 ? 13.403 6.188 -11.205 1.00 98.50 80 SER A CA 1
ATOM 618 C C . SER A 1 80 ? 14.481 5.550 -12.081 1.00 98.50 80 SER A C 1
ATOM 620 O O . SER A 1 80 ? 14.505 5.760 -13.295 1.00 98.50 80 SER A O 1
ATOM 622 N N . LEU A 1 81 ? 15.345 4.725 -11.483 1.00 98.38 81 LEU A N 1
ATOM 623 C CA . LEU A 1 81 ? 16.413 4.046 -12.208 1.00 98.38 81 LEU A CA 1
ATOM 624 C C . LEU A 1 81 ? 15.852 2.992 -13.166 1.00 98.38 81 LEU A C 1
ATOM 626 O O . LEU A 1 81 ? 16.280 2.919 -14.317 1.00 98.38 81 LEU A O 1
ATOM 630 N N . GLN A 1 82 ? 14.856 2.220 -12.724 1.00 98.38 82 GLN A N 1
ATOM 631 C CA . GLN A 1 82 ? 14.181 1.244 -13.571 1.00 98.38 82 GLN A CA 1
ATOM 632 C C . GLN A 1 82 ? 13.528 1.918 -14.775 1.00 98.38 82 GLN A C 1
ATOM 634 O O . GLN A 1 82 ? 13.688 1.429 -15.888 1.00 98.38 82 GLN A O 1
ATOM 639 N N . MET A 1 83 ? 12.836 3.045 -14.595 1.00 98.31 83 MET A N 1
ATOM 640 C CA . MET A 1 83 ? 12.247 3.782 -15.712 1.00 98.31 83 MET A CA 1
ATOM 641 C C . MET A 1 83 ? 13.315 4.325 -16.661 1.00 98.31 83 MET A C 1
ATOM 643 O O . MET A 1 83 ? 13.160 4.179 -17.872 1.00 98.31 83 MET A O 1
ATOM 647 N N . ALA A 1 84 ? 14.409 4.894 -16.149 1.00 98.31 84 ALA A N 1
ATOM 648 C CA . ALA A 1 84 ? 15.499 5.391 -16.988 1.00 98.31 84 ALA A CA 1
ATOM 649 C C . ALA A 1 84 ? 16.097 4.274 -17.860 1.00 98.31 84 ALA A C 1
ATOM 651 O O . ALA A 1 84 ? 16.217 4.420 -19.074 1.00 98.31 84 ALA A O 1
ATOM 652 N N . ILE A 1 85 ? 16.402 3.121 -17.262 1.00 97.88 85 ILE A N 1
ATOM 653 C CA . ILE A 1 85 ? 16.980 1.985 -17.987 1.00 97.88 85 ILE A CA 1
ATOM 654 C C . ILE A 1 85 ? 15.952 1.367 -18.942 1.00 97.88 85 ILE A C 1
ATOM 656 O O . ILE A 1 85 ? 16.256 1.144 -20.113 1.00 97.88 85 ILE A O 1
ATOM 660 N N . ALA A 1 86 ? 14.730 1.111 -18.471 1.00 97.44 86 ALA A N 1
ATOM 661 C CA . ALA A 1 86 ? 13.695 0.452 -19.261 1.00 97.44 86 ALA A CA 1
ATOM 662 C C . ALA A 1 86 ? 13.275 1.290 -20.471 1.00 97.44 86 ALA A C 1
ATOM 664 O O . ALA A 1 86 ? 13.053 0.734 -21.542 1.00 97.44 86 ALA A O 1
ATOM 665 N N . THR A 1 87 ? 13.201 2.617 -20.336 1.00 97.31 87 THR A N 1
ATOM 666 C CA . THR A 1 87 ? 12.862 3.503 -21.461 1.00 97.31 87 THR A CA 1
ATOM 667 C C . THR A 1 87 ? 13.973 3.553 -22.506 1.00 97.31 87 THR A C 1
ATOM 669 O O . THR A 1 87 ? 13.677 3.448 -23.695 1.00 97.31 87 THR A O 1
ATOM 672 N N . LEU A 1 88 ? 15.243 3.626 -22.093 1.00 95.88 88 LEU A N 1
ATOM 673 C CA . LEU A 1 88 ? 16.386 3.556 -23.011 1.00 95.88 88 LEU A CA 1
ATOM 674 C C . LEU A 1 88 ? 16.450 2.207 -23.736 1.00 95.88 88 LEU A C 1
ATOM 676 O O . LEU A 1 88 ? 16.618 2.169 -24.956 1.00 95.88 88 LEU A O 1
ATOM 680 N N . ALA A 1 89 ? 16.253 1.106 -23.007 1.00 94.06 89 ALA A N 1
ATOM 681 C CA . ALA A 1 89 ? 16.192 -0.230 -23.587 1.00 94.06 89 ALA A CA 1
ATOM 682 C C . ALA A 1 89 ? 15.027 -0.348 -24.581 1.00 94.06 89 ALA A C 1
ATOM 684 O O . ALA A 1 89 ? 15.230 -0.750 -25.725 1.00 94.06 89 ALA A O 1
ATOM 685 N N . ALA A 1 90 ? 13.821 0.070 -24.183 1.00 94.69 90 ALA A N 1
ATOM 686 C CA . ALA A 1 90 ? 12.642 0.056 -25.043 1.00 94.69 90 ALA A CA 1
ATOM 687 C C . ALA A 1 90 ? 12.840 0.905 -26.308 1.00 94.69 90 ALA A C 1
ATOM 689 O O . ALA A 1 90 ? 12.434 0.487 -27.393 1.00 94.69 90 ALA A O 1
ATOM 690 N N . TYR A 1 91 ? 13.496 2.066 -26.210 1.00 94.75 91 TYR A N 1
ATOM 691 C CA . TYR A 1 91 ? 13.852 2.874 -27.378 1.00 94.75 91 TYR A CA 1
ATOM 692 C C . TYR A 1 91 ? 14.826 2.131 -28.302 1.00 94.75 91 TYR A C 1
ATOM 694 O O . TYR A 1 91 ? 14.589 2.052 -29.508 1.00 94.75 91 TYR A O 1
ATOM 702 N N . GLY A 1 92 ? 15.872 1.518 -27.742 1.00 93.25 92 GLY A N 1
ATOM 703 C CA . GLY A 1 92 ? 16.820 0.697 -28.494 1.00 93.25 92 GLY A CA 1
ATOM 704 C C . GLY A 1 92 ? 16.133 -0.431 -29.265 1.00 93.25 92 GLY A C 1
ATOM 705 O O . GLY A 1 92 ? 16.305 -0.532 -30.478 1.00 93.25 92 GLY A O 1
ATOM 706 N N . PHE A 1 93 ? 15.290 -1.221 -28.597 1.00 91.31 93 PHE A N 1
ATOM 707 C CA . PHE A 1 93 ? 14.557 -2.322 -29.231 1.00 91.31 93 PHE A CA 1
ATOM 708 C C . PHE A 1 93 ? 13.515 -1.850 -30.257 1.00 91.31 93 PHE A C 1
ATOM 710 O O . PHE A 1 93 ? 13.324 -2.504 -31.276 1.00 91.31 93 PHE A O 1
ATOM 717 N N . SER A 1 94 ? 12.843 -0.718 -30.024 1.00 92.38 94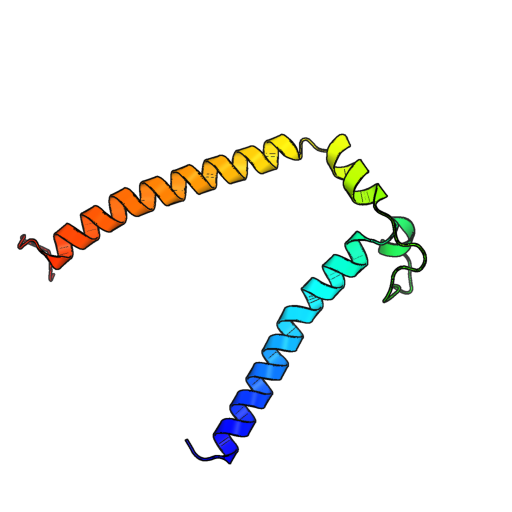 SER A N 1
ATOM 718 C CA . SER A 1 94 ? 11.737 -0.263 -30.885 1.00 92.38 94 SER A CA 1
ATOM 719 C C . SER A 1 94 ? 12.147 0.632 -32.057 1.00 92.38 94 SER A C 1
ATOM 721 O O . SER A 1 94 ? 11.355 0.810 -32.991 1.00 92.38 94 SER A O 1
ATOM 723 N N . ARG A 1 95 ? 13.334 1.252 -32.010 1.00 89.56 95 ARG A N 1
ATOM 724 C CA . ARG A 1 95 ? 13.770 2.249 -33.007 1.00 89.56 95 ARG A CA 1
ATOM 725 C C . ARG A 1 95 ? 15.138 1.983 -33.620 1.00 89.56 95 ARG A C 1
ATOM 727 O O . ARG A 1 95 ? 15.376 2.460 -34.727 1.00 89.56 95 ARG A O 1
ATOM 734 N N . LEU A 1 96 ? 16.024 1.237 -32.963 1.00 91.31 96 LEU A N 1
ATOM 735 C CA . LEU A 1 96 ? 17.349 0.935 -33.503 1.00 91.31 96 LEU A CA 1
ATOM 736 C C . LEU A 1 96 ? 17.377 -0.463 -34.138 1.00 91.31 96 LEU A C 1
ATOM 738 O O . LEU A 1 96 ? 16.647 -1.373 -33.743 1.00 91.31 96 LEU A O 1
ATOM 742 N N . HIS A 1 97 ? 18.224 -0.633 -35.153 1.00 86.50 97 HIS A N 1
ATOM 743 C CA . HIS A 1 97 ? 18.526 -1.929 -35.759 1.00 86.50 97 HIS A CA 1
ATOM 744 C C . HIS A 1 97 ? 19.913 -2.364 -35.280 1.00 86.50 97 HIS A C 1
ATOM 746 O O . HIS A 1 97 ? 20.898 -1.683 -35.556 1.00 86.50 97 HIS A O 1
ATOM 752 N N . PHE A 1 98 ? 20.002 -3.478 -34.554 1.00 86.94 98 PHE A N 1
ATOM 753 C CA . PHE A 1 98 ? 21.268 -4.040 -34.082 1.00 86.94 98 PHE A CA 1
ATOM 754 C C . PHE A 1 98 ? 21.238 -5.572 -34.132 1.00 86.94 98 PHE A C 1
ATOM 756 O O . PHE A 1 98 ? 20.176 -6.195 -34.109 1.00 86.94 98 PHE A O 1
ATOM 763 N N . ARG A 1 99 ? 22.419 -6.195 -34.233 1.00 85.44 99 ARG A N 1
ATOM 764 C CA . ARG A 1 99 ? 22.561 -7.661 -34.245 1.00 85.44 99 ARG A CA 1
ATOM 765 C C . ARG A 1 99 ? 22.108 -8.237 -32.900 1.00 85.44 99 ARG A C 1
ATOM 767 O O . ARG A 1 99 ? 22.631 -7.829 -31.870 1.00 85.44 99 ARG A O 1
ATOM 774 N N . GLY A 1 100 ? 21.163 -9.181 -32.933 1.00 85.38 100 GLY A N 1
ATOM 775 C CA . GLY A 1 100 ? 20.567 -9.805 -31.743 1.00 85.38 100 GLY A CA 1
ATOM 776 C C . GLY A 1 100 ? 19.252 -9.180 -31.258 1.00 85.38 100 GLY A C 1
ATOM 777 O O . GLY A 1 100 ? 18.757 -9.594 -30.219 1.00 85.38 100 GLY A O 1
ATOM 778 N N . ARG A 1 101 ? 18.677 -8.204 -31.979 1.00 81.00 101 ARG A N 1
ATOM 779 C CA . ARG A 1 101 ? 17.394 -7.570 -31.613 1.00 81.00 101 ARG A CA 1
ATOM 780 C C . ARG A 1 101 ? 16.192 -8.524 -31.671 1.00 81.00 101 ARG A C 1
ATOM 782 O O . ARG A 1 101 ? 15.326 -8.442 -30.811 1.00 81.00 101 ARG A O 1
ATOM 789 N N . ASP A 1 102 ? 16.163 -9.385 -32.687 1.00 80.62 102 ASP A N 1
ATOM 790 C CA . ASP A 1 102 ? 15.031 -10.261 -33.034 1.00 80.62 102 ASP A CA 1
ATOM 791 C C . ASP A 1 102 ? 15.402 -11.762 -32.922 1.00 80.62 102 ASP A C 1
ATOM 793 O O . ASP A 1 102 ? 14.788 -12.599 -33.582 1.00 80.62 102 ASP A O 1
ATOM 797 N N . ALA A 1 103 ? 16.470 -12.084 -32.178 1.00 66.81 103 ALA A N 1
ATOM 798 C CA . ALA A 1 103 ? 16.995 -13.446 -32.018 1.00 66.81 103 ALA A CA 1
ATOM 799 C C . ALA A 1 103 ? 16.295 -14.224 -30.895 1.00 66.81 103 ALA A C 1
ATOM 801 O O . ALA A 1 103 ? 15.881 -13.582 -29.903 1.00 66.81 103 ALA A O 1
#

InterPro domains:
  IPR035906 MetI-like superfamily [G3DSA:1.10.3720.10] (2-103)
  IPR035906 MetI-like superfamily [SSF161098] (5-102)

Foldseek 3Di:
DDPVVVVVVVVVVVVVVVVVCVVVLQVVQLCQADPCQNPDPPRDSHHPHGDNVSVVCCVPVDVVVVVVVVVVVVVVVVVVVCCVVVVVVCCCLVPNDDPPSVD